Protein AF-A0A1M5KNG9-F1 (afdb_monomer_lite)

Organism: NCBI:txid43928

Structure (mmCIF, N/CA/C/O backbone):
data_AF-A0A1M5KNG9-F1
#
_entry.id   AF-A0A1M5KNG9-F1
#
loop_
_atom_site.group_PDB
_atom_site.id
_atom_site.type_symbol
_atom_site.label_atom_id
_atom_site.label_alt_id
_atom_site.label_comp_id
_atom_site.label_asym_id
_atom_site.label_entity_id
_atom_site.label_seq_id
_atom_site.pdbx_PDB_ins_code
_atom_site.Cartn_x
_atom_site.Cartn_y
_atom_site.Cartn_z
_atom_site.occupancy
_atom_site.B_iso_or_equiv
_atom_site.auth_seq_id
_atom_site.auth_comp_id
_atom_site.auth_asym_id
_atom_site.auth_atom_id
_atom_site.pdbx_PDB_model_num
ATOM 1 N N . MET A 1 1 ? 10.907 -20.041 -29.508 1.00 46.94 1 MET A N 1
ATOM 2 C CA . MET A 1 1 ? 10.847 -18.607 -29.158 1.00 46.94 1 MET A CA 1
ATOM 3 C C . MET A 1 1 ? 11.448 -18.441 -27.779 1.00 46.94 1 MET A C 1
ATOM 5 O O . MET A 1 1 ? 10.833 -18.846 -26.804 1.00 46.94 1 MET A O 1
ATOM 9 N N . THR A 1 2 ? 12.669 -17.931 -27.697 1.00 50.56 2 THR A N 1
ATOM 10 C CA . THR A 1 2 ? 13.283 -17.554 -26.421 1.00 50.56 2 THR A CA 1
ATOM 11 C C . THR A 1 2 ? 12.637 -16.234 -26.004 1.00 50.56 2 THR A C 1
ATOM 13 O O . THR A 1 2 ? 12.699 -15.274 -26.770 1.00 50.56 2 THR A O 1
ATOM 16 N N . LEU A 1 3 ? 11.941 -16.192 -24.863 1.00 63.19 3 LEU A N 1
ATOM 17 C CA . LEU A 1 3 ? 11.371 -14.960 -24.304 1.00 63.19 3 LEU A CA 1
ATOM 18 C C . LEU A 1 3 ? 12.523 -13.980 -24.045 1.00 63.19 3 LEU A C 1
ATOM 20 O O . LEU A 1 3 ? 13.234 -14.099 -23.052 1.00 63.19 3 LEU A O 1
ATOM 24 N N . SER A 1 4 ? 12.757 -13.059 -24.980 1.00 64.06 4 SER A N 1
ATOM 25 C CA . SER A 1 4 ? 13.756 -12.006 -24.816 1.00 64.06 4 SER A CA 1
ATOM 26 C C . SER A 1 4 ? 13.310 -11.105 -23.669 1.00 64.06 4 SER A C 1
ATOM 28 O O . SER A 1 4 ? 12.259 -10.477 -23.756 1.00 64.06 4 SER A O 1
ATOM 30 N N . LEU A 1 5 ? 14.095 -11.053 -22.593 1.00 68.31 5 LEU A N 1
ATOM 31 C CA . LEU A 1 5 ? 13.835 -10.226 -21.408 1.00 68.31 5 LEU A CA 1
ATOM 32 C C . LEU A 1 5 ? 14.037 -8.721 -21.667 1.00 68.31 5 LEU A C 1
ATOM 34 O O . LEU A 1 5 ? 13.802 -7.921 -20.772 1.00 68.31 5 LEU A O 1
ATOM 38 N N . GLY A 1 6 ? 14.414 -8.315 -22.886 1.00 65.94 6 GLY A N 1
ATOM 39 C CA . GLY A 1 6 ? 14.700 -6.914 -23.225 1.00 65.94 6 GLY A CA 1
ATOM 40 C C . GLY A 1 6 ? 13.514 -5.950 -23.083 1.00 65.94 6 GLY A C 1
ATOM 41 O O . GLY A 1 6 ? 13.718 -4.744 -23.033 1.00 65.94 6 GLY A O 1
ATOM 42 N N . TYR A 1 7 ? 12.274 -6.445 -22.974 1.00 65.12 7 TYR A N 1
ATOM 43 C CA . TYR A 1 7 ? 11.117 -5.593 -22.662 1.00 65.12 7 TYR A CA 1
ATOM 44 C C . TYR A 1 7 ? 11.109 -5.104 -21.203 1.00 65.12 7 TYR A C 1
ATOM 46 O O . TYR A 1 7 ? 10.460 -4.100 -20.913 1.00 65.12 7 TYR A O 1
ATOM 54 N N . LEU A 1 8 ? 11.821 -5.789 -20.297 1.00 71.31 8 LEU A N 1
ATOM 55 C CA . LEU A 1 8 ? 11.941 -5.395 -18.890 1.00 71.31 8 LEU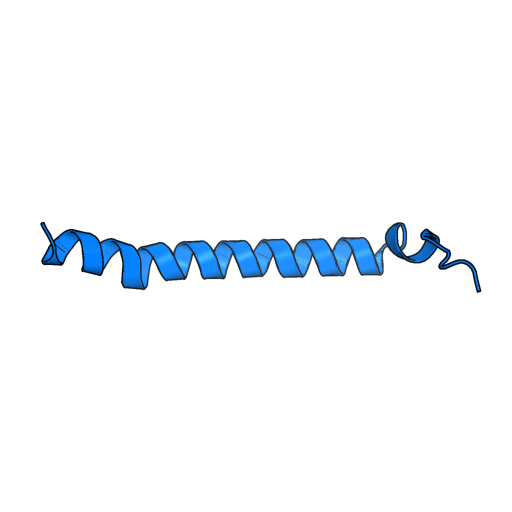 A CA 1
ATOM 56 C C . LEU A 1 8 ? 12.795 -4.129 -18.719 1.00 71.31 8 LEU A C 1
ATOM 58 O O . LEU A 1 8 ? 12.576 -3.367 -17.783 1.00 71.31 8 LEU A O 1
ATOM 62 N N . ASP A 1 9 ? 13.719 -3.869 -19.647 1.00 75.62 9 ASP A N 1
ATOM 63 C CA . ASP A 1 9 ? 14.564 -2.667 -19.642 1.00 75.62 9 ASP A CA 1
ATOM 64 C C . ASP A 1 9 ? 13.890 -1.461 -20.319 1.00 75.62 9 ASP A C 1
ATOM 66 O O . ASP A 1 9 ? 14.440 -0.357 -20.350 1.00 75.62 9 ASP A O 1
ATOM 70 N N . HIS A 1 10 ? 12.682 -1.646 -20.863 1.00 82.50 10 HIS A N 1
ATOM 71 C CA . HIS A 1 10 ? 11.956 -0.582 -21.541 1.00 82.50 10 HIS A CA 1
ATOM 72 C C . HIS A 1 10 ? 11.408 0.436 -20.528 1.00 82.50 10 HIS A C 1
ATOM 74 O O . HIS A 1 10 ? 10.829 0.080 -19.500 1.00 82.50 10 HIS A O 1
ATOM 80 N N . GLU A 1 11 ? 11.527 1.729 -20.831 1.00 89.12 11 GLU A N 1
ATOM 81 C CA . GLU A 1 11 ? 11.131 2.806 -19.911 1.00 89.12 11 GLU A CA 1
ATOM 82 C C . GLU A 1 11 ? 9.652 2.736 -19.494 1.00 89.12 11 GLU A C 1
ATOM 84 O O . GLU A 1 11 ? 9.308 2.978 -18.337 1.00 89.12 11 GLU A O 1
ATOM 89 N N . SER A 1 12 ? 8.781 2.315 -20.411 1.00 90.25 12 SER A N 1
ATOM 90 C CA . SER A 1 12 ? 7.365 2.055 -20.128 1.00 90.25 12 SER A CA 1
ATOM 91 C C . SER A 1 12 ? 7.144 0.949 -19.090 1.00 90.25 12 SER A C 1
ATOM 93 O O . SER A 1 12 ? 6.222 1.058 -18.286 1.00 90.25 12 SER A O 1
ATOM 95 N N . PHE A 1 13 ? 7.986 -0.089 -19.061 1.00 89.19 13 PHE A N 1
ATOM 96 C CA . PHE A 1 13 ? 7.904 -1.154 -18.062 1.00 89.19 13 PHE A CA 1
ATOM 97 C C . PHE A 1 13 ? 8.329 -0.645 -16.682 1.00 89.19 13 PHE A C 1
ATOM 99 O O . PHE A 1 13 ? 7.637 -0.885 -15.691 1.00 89.19 13 PHE A O 1
ATOM 106 N N . ARG A 1 14 ? 9.400 0.160 -16.625 1.00 89.94 14 ARG A N 1
ATOM 107 C CA . ARG A 1 14 ? 9.823 0.853 -15.396 1.00 89.94 14 ARG A CA 1
ATOM 108 C C . ARG A 1 14 ? 8.716 1.761 -14.855 1.00 89.94 14 ARG A C 1
ATOM 110 O O . ARG A 1 14 ? 8.447 1.746 -13.655 1.00 89.94 14 ARG A O 1
ATOM 117 N N . ALA A 1 15 ? 8.051 2.513 -15.733 1.00 93.94 15 ALA A N 1
ATOM 118 C CA . ALA A 1 15 ? 6.915 3.354 -15.363 1.00 93.94 15 ALA A CA 1
ATOM 119 C C . ALA A 1 15 ? 5.734 2.521 -14.841 1.00 93.94 15 ALA A C 1
ATOM 121 O O . ALA A 1 15 ? 5.212 2.820 -13.771 1.00 93.94 15 ALA A O 1
ATOM 122 N N . ALA A 1 16 ? 5.363 1.442 -15.536 1.00 94.44 16 ALA A N 1
ATOM 123 C CA . ALA A 1 16 ? 4.271 0.561 -15.124 1.00 94.44 16 ALA A CA 1
ATOM 124 C C . ALA A 1 16 ? 4.515 -0.067 -13.742 1.00 94.44 16 ALA A C 1
ATOM 126 O O . ALA A 1 16 ? 3.615 -0.055 -12.901 1.00 94.44 16 ALA A O 1
ATOM 127 N N . ILE A 1 17 ? 5.735 -0.551 -13.477 1.00 95.31 17 ILE A N 1
ATOM 128 C CA . ILE A 1 17 ? 6.118 -1.055 -12.150 1.00 95.31 17 ILE A CA 1
ATOM 129 C C . ILE A 1 17 ? 6.031 0.054 -11.106 1.00 95.31 17 ILE A C 1
ATOM 131 O O . ILE A 1 17 ? 5.462 -0.171 -10.041 1.00 95.31 17 ILE A O 1
ATOM 135 N N . GLY A 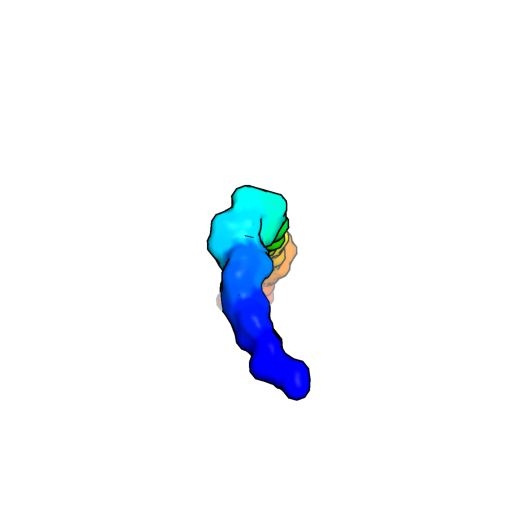1 18 ? 6.562 1.244 -11.397 1.00 95.50 18 GLY A N 1
ATOM 136 C CA . GLY A 1 18 ? 6.505 2.377 -10.472 1.00 95.50 18 GLY A CA 1
ATOM 137 C C . GLY A 1 18 ? 5.068 2.754 -10.106 1.00 95.50 18 GLY A C 1
ATOM 138 O O . GLY A 1 18 ? 4.749 2.931 -8.931 1.00 95.50 18 GLY A O 1
ATOM 139 N N . THR A 1 19 ? 4.179 2.795 -11.097 1.00 97.25 19 THR A N 1
ATOM 140 C CA . THR A 1 19 ? 2.748 3.043 -10.905 1.00 97.25 19 THR A CA 1
ATOM 141 C C . THR A 1 19 ? 2.091 1.945 -10.072 1.00 97.25 19 THR A C 1
ATOM 143 O O . THR A 1 19 ? 1.411 2.249 -9.091 1.00 97.25 19 THR A O 1
ATOM 146 N N . ALA A 1 20 ? 2.313 0.675 -10.418 1.00 98.06 20 ALA A N 1
ATOM 147 C CA . ALA A 1 20 ? 1.739 -0.457 -9.695 1.00 98.06 20 ALA A CA 1
ATOM 148 C C . ALA A 1 20 ? 2.225 -0.508 -8.238 1.00 98.06 20 ALA A C 1
ATOM 150 O O . ALA A 1 20 ? 1.416 -0.688 -7.329 1.00 98.06 20 ALA A O 1
ATOM 151 N N . ALA A 1 21 ? 3.520 -0.287 -8.003 1.00 97.88 21 ALA A N 1
ATOM 152 C CA . ALA A 1 21 ? 4.101 -0.241 -6.667 1.00 97.88 21 ALA A CA 1
ATOM 153 C C . ALA A 1 21 ? 3.570 0.951 -5.856 1.00 97.88 21 ALA A C 1
ATOM 155 O O . ALA A 1 21 ? 3.201 0.781 -4.696 1.00 97.88 21 ALA A O 1
ATOM 156 N N . GLY A 1 22 ? 3.477 2.139 -6.463 1.00 98.12 22 GLY A N 1
ATOM 157 C CA . GLY A 1 22 ? 2.971 3.344 -5.805 1.00 98.12 22 GLY A CA 1
ATOM 158 C C . GLY A 1 22 ? 1.508 3.216 -5.381 1.00 98.12 22 GLY A C 1
ATOM 159 O O . GLY A 1 22 ? 1.185 3.389 -4.205 1.00 98.12 22 GLY A O 1
ATOM 160 N N . TYR A 1 23 ? 0.621 2.847 -6.310 1.00 98.19 23 TYR A N 1
ATOM 161 C CA . TYR A 1 23 ? -0.788 2.621 -5.978 1.00 98.19 23 TYR A CA 1
ATOM 162 C C . TYR A 1 23 ? -0.972 1.426 -5.042 1.00 98.19 23 TYR A C 1
ATOM 164 O O . TYR A 1 23 ? -1.775 1.506 -4.115 1.00 98.19 23 TYR A O 1
ATOM 172 N N . GLY A 1 24 ? -0.197 0.355 -5.229 1.00 98.56 24 GLY A N 1
ATOM 173 C CA . GLY A 1 24 ? -0.198 -0.800 -4.335 1.00 98.56 24 GLY A CA 1
ATOM 174 C C . GLY A 1 24 ? 0.147 -0.417 -2.896 1.00 98.56 24 GLY A C 1
ATOM 175 O O . GLY A 1 24 ? -0.551 -0.831 -1.973 1.00 98.56 24 GLY A O 1
ATOM 176 N N . ALA A 1 25 ? 1.155 0.437 -2.697 1.00 98.69 25 ALA A N 1
ATOM 177 C CA . ALA A 1 25 ? 1.521 0.945 -1.379 1.00 98.69 25 ALA A CA 1
ATOM 178 C C . ALA A 1 25 ? 0.396 1.783 -0.752 1.00 98.69 25 ALA A C 1
ATOM 180 O O . ALA A 1 25 ? 0.049 1.562 0.407 1.00 98.69 25 ALA A O 1
ATOM 181 N N . ILE A 1 26 ? -0.219 2.695 -1.514 1.00 98.56 26 ILE A N 1
ATOM 182 C CA . ILE A 1 26 ? -1.352 3.500 -1.026 1.00 98.56 26 ILE A CA 1
ATOM 183 C C . ILE A 1 26 ? -2.510 2.592 -0.605 1.00 98.56 26 ILE A C 1
ATOM 185 O O . ILE A 1 26 ? -3.043 2.748 0.493 1.00 98.56 26 ILE A O 1
ATOM 189 N N . VAL A 1 27 ? -2.877 1.622 -1.444 1.00 98.62 27 VAL A N 1
ATOM 190 C CA . VAL A 1 27 ? -3.950 0.665 -1.146 1.00 98.62 27 VAL A CA 1
ATOM 191 C C . VAL A 1 27 ? -3.618 -0.160 0.094 1.00 98.62 27 VAL A C 1
ATOM 193 O O . VAL A 1 27 ? -4.484 -0.325 0.950 1.00 98.62 27 VAL A O 1
ATOM 196 N N . ALA A 1 28 ? -2.379 -0.632 0.241 1.00 98.69 28 ALA A N 1
ATOM 197 C CA . ALA A 1 28 ? -1.953 -1.381 1.419 1.00 98.69 28 ALA A CA 1
ATOM 198 C C . ALA A 1 28 ? -2.067 -0.539 2.700 1.00 98.69 28 ALA A C 1
ATOM 200 O O . ALA A 1 28 ? -2.648 -0.995 3.684 1.00 98.69 28 ALA A O 1
ATOM 201 N N . VAL A 1 29 ? -1.595 0.713 2.675 1.00 98.75 29 VAL A N 1
ATOM 202 C CA . VAL A 1 29 ? -1.703 1.635 3.818 1.00 98.75 29 VAL A CA 1
ATOM 203 C C . VAL A 1 29 ? -3.166 1.921 4.149 1.00 98.75 29 VAL A C 1
ATOM 205 O O . VAL A 1 29 ? -3.560 1.802 5.307 1.00 98.75 29 VAL A O 1
ATOM 208 N N . MET A 1 30 ? -3.992 2.241 3.150 1.00 98.69 30 MET A N 1
ATOM 209 C CA . MET A 1 30 ? -5.425 2.461 3.359 1.00 98.69 30 MET A CA 1
ATOM 210 C C . MET A 1 30 ? -6.112 1.209 3.905 1.00 98.69 30 MET A C 1
ATOM 212 O O . MET A 1 30 ? -6.953 1.318 4.787 1.00 98.69 30 MET A O 1
ATOM 216 N N . THR A 1 31 ? -5.725 0.018 3.450 1.00 98.44 31 THR A N 1
ATOM 217 C CA . THR A 1 31 ? -6.268 -1.246 3.965 1.00 98.44 31 THR A CA 1
ATOM 218 C C . THR A 1 31 ? -5.937 -1.419 5.447 1.00 98.44 31 THR A C 1
ATOM 220 O O . THR A 1 31 ? -6.814 -1.720 6.255 1.00 98.44 31 THR A O 1
ATOM 223 N N . LEU A 1 32 ? -4.688 -1.170 5.843 1.00 98.62 32 LEU A N 1
ATOM 224 C CA . LEU A 1 32 ? -4.287 -1.245 7.248 1.00 98.62 32 LEU A CA 1
ATOM 225 C C . LEU A 1 32 ? -5.002 -0.199 8.108 1.00 98.62 32 LEU A C 1
ATOM 227 O O . LEU A 1 32 ? -5.458 -0.523 9.200 1.00 98.62 32 LEU A O 1
ATOM 231 N N . LEU A 1 33 ? -5.143 1.034 7.621 1.00 98.56 33 LEU A N 1
ATOM 232 C CA . LEU A 1 33 ? -5.820 2.097 8.364 1.00 98.56 33 LEU A CA 1
ATOM 233 C C . LEU A 1 33 ? -7.323 1.856 8.490 1.00 98.56 33 LEU A C 1
ATOM 235 O O . LEU A 1 33 ? -7.882 2.040 9.564 1.00 98.56 33 LEU A O 1
ATOM 239 N N . LEU A 1 34 ? -7.985 1.457 7.408 1.00 98.12 34 LEU A N 1
ATOM 240 C CA . LEU A 1 34 ? -9.441 1.339 7.381 1.00 98.12 34 LEU A CA 1
ATOM 241 C C . LEU A 1 34 ? -9.944 0.015 7.953 1.00 98.12 34 LEU A C 1
ATOM 243 O O . LEU A 1 34 ? -11.077 -0.038 8.415 1.00 98.12 34 LEU A O 1
ATOM 247 N N . PHE A 1 35 ? -9.127 -1.040 7.946 1.00 98.00 35 PHE A N 1
ATOM 248 C CA . PHE A 1 35 ? -9.538 -2.361 8.428 1.00 98.00 35 PHE A CA 1
ATOM 249 C C . PHE A 1 35 ? -8.670 -2.855 9.580 1.00 98.00 35 PHE A C 1
ATOM 251 O O . PHE A 1 35 ? -9.204 -3.314 10.586 1.00 98.00 35 PHE A O 1
ATOM 258 N N . GLY A 1 36 ? -7.347 -2.720 9.473 1.00 98.06 36 GLY A N 1
ATOM 259 C CA . GLY A 1 36 ? -6.421 -3.144 10.524 1.00 98.06 36 GLY A CA 1
ATOM 260 C C . GLY A 1 36 ? -6.608 -2.364 11.826 1.00 98.06 36 GLY A C 1
ATOM 261 O O . GLY A 1 36 ? -6.707 -2.973 12.888 1.00 98.06 36 GLY A O 1
ATOM 262 N N . VAL A 1 37 ? -6.721 -1.033 11.755 1.00 97.81 37 VAL A N 1
ATOM 263 C CA . VAL A 1 37 ? -6.920 -0.201 12.953 1.00 97.81 37 VAL A CA 1
ATOM 264 C C . VAL A 1 37 ? -8.247 -0.525 13.649 1.00 97.81 37 VAL A C 1
ATOM 266 O O . VAL A 1 37 ? -8.195 -0.849 14.834 1.00 97.81 37 VAL A O 1
ATOM 269 N N . PRO A 1 38 ? -9.419 -0.530 12.979 1.00 97.25 38 PRO A N 1
ATOM 270 C CA . PRO A 1 38 ? -10.664 -0.912 13.645 1.00 97.25 38 PRO A CA 1
ATOM 271 C C . PRO A 1 38 ? -10.642 -2.342 14.179 1.00 97.25 38 PRO A C 1
ATOM 273 O O . PRO A 1 38 ? -11.108 -2.576 15.290 1.00 97.25 38 PRO A O 1
ATOM 276 N N . TYR A 1 39 ? -10.069 -3.290 13.428 1.00 97.19 39 TYR A N 1
ATOM 277 C CA . TYR A 1 39 ? -9.932 -4.669 13.889 1.00 97.19 39 TYR A CA 1
ATOM 278 C C . TYR A 1 39 ? -9.187 -4.731 15.222 1.00 97.19 39 TYR A C 1
ATOM 280 O O . TYR A 1 39 ? -9.683 -5.338 16.164 1.00 97.19 39 TYR A O 1
ATOM 288 N N . LEU A 1 40 ? -8.035 -4.067 15.335 1.00 97.56 40 LEU A N 1
ATOM 289 C CA . LEU A 1 40 ? -7.256 -4.053 16.574 1.00 97.56 40 LEU A CA 1
ATOM 290 C C . LEU A 1 40 ? -7.985 -3.329 17.710 1.00 97.56 40 LEU A C 1
ATOM 292 O O . LEU A 1 40 ? -7.977 -3.818 18.832 1.00 97.56 40 LEU A O 1
ATOM 296 N N . LEU A 1 41 ? -8.638 -2.199 17.423 1.00 97.19 41 LEU A N 1
ATOM 297 C CA . LEU A 1 41 ? -9.363 -1.423 18.435 1.00 97.19 41 LEU A CA 1
ATOM 298 C C . LEU A 1 41 ? -10.572 -2.160 19.021 1.00 97.19 41 L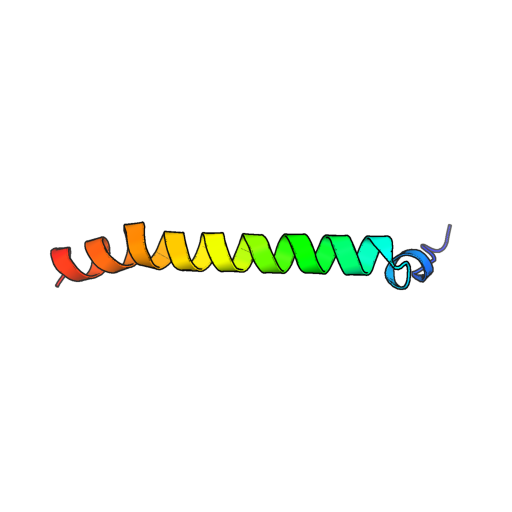EU 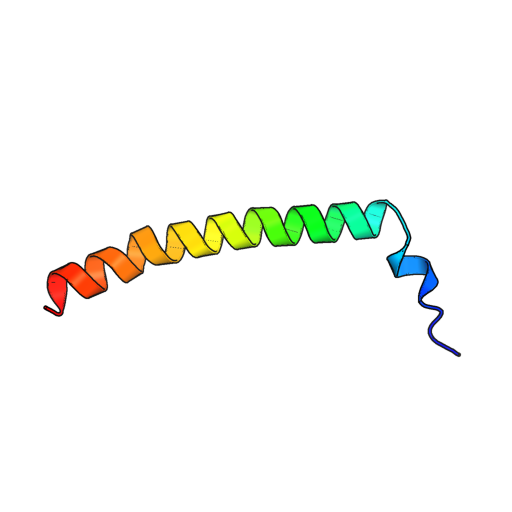A C 1
ATOM 300 O O . LEU A 1 41 ? -10.934 -1.884 20.158 1.00 97.19 41 LEU A O 1
ATOM 304 N N . PHE A 1 42 ? -11.210 -3.050 18.255 1.00 96.44 42 PHE A N 1
ATOM 305 C CA . PHE A 1 42 ? -12.419 -3.760 18.687 1.00 96.44 42 PHE A CA 1
ATOM 306 C C . PHE A 1 42 ? -12.20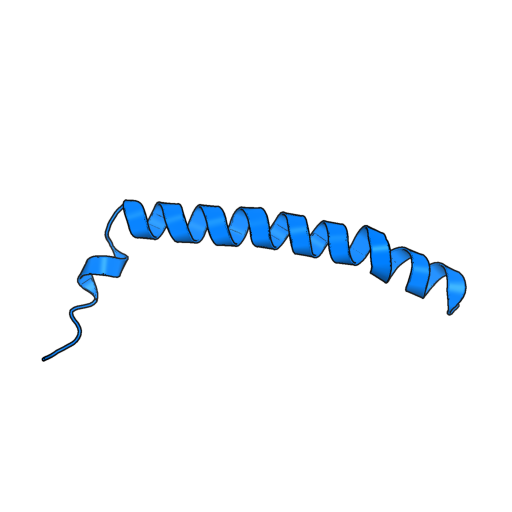2 -5.248 19.001 1.00 96.44 42 PHE A C 1
ATOM 308 O O . PHE A 1 42 ? -13.144 -5.908 19.437 1.00 96.44 42 PHE A O 1
ATOM 315 N N . SER A 1 43 ? -11.004 -5.792 18.761 1.00 91.62 43 SER A N 1
ATOM 316 C CA . SER A 1 43 ? -10.653 -7.179 19.119 1.00 91.62 43 SER A CA 1
ATOM 317 C C . SER A 1 43 ? -9.766 -7.311 20.362 1.00 91.62 43 SER A C 1
ATOM 319 O O . SER 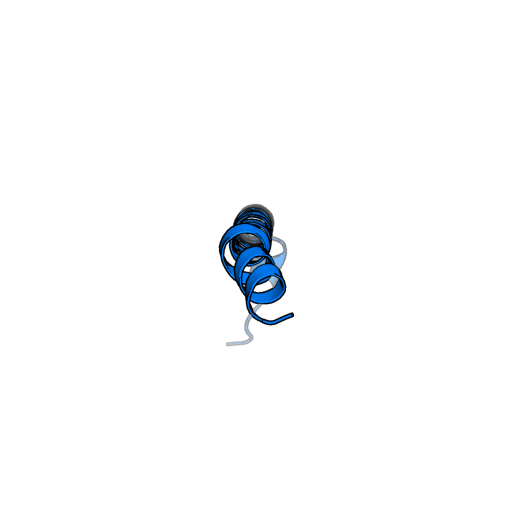A 1 43 ? -9.644 -8.425 20.875 1.00 91.62 43 SER A O 1
ATOM 321 N N . LEU A 1 44 ? -9.166 -6.214 20.837 1.00 74.12 44 LEU A N 1
ATOM 322 C CA . LEU A 1 44 ? -8.470 -6.106 22.129 1.00 74.12 44 LEU A CA 1
ATOM 323 C C . LEU A 1 44 ? -9.429 -5.628 23.224 1.00 74.12 44 LEU A C 1
ATOM 325 O O . LEU A 1 44 ? -9.262 -6.101 24.370 1.00 74.12 44 LEU A O 1
#

pLDDT: mean 88.87, std 14.26, range [46.94, 98.75]

Sequence (44 aa):
MTLSLGYLDHESFRAAIGTAAGYGAIVAVMTLLLFGVPYLLFSL

Radius of gyration: 17.87 Å; chains: 1; bounding box: 27×22×51 Å

Secondary structure (DSSP, 8-state):
----GGGTTSHHHHHHHHHHHHHHHHHHHHHIIIIIHHHHHHH-

Foldseek 3Di:
DPPPCVVCVDVVVVVVVVVCVVVVVVVVVCCCVVPVVVCVVPVD